Protein AF-A2Y2K5-F1 (afdb_monomer)

Mean predicted aligned error: 15.58 Å

Sequence (143 aa):
MPRRRGTPLPTILLLLAFVGGACGTEILSKSRLESCSHDSDAGGRLKCDRKLVVDLAVPSGASGGEASLVARVAGVEEENDTPSATKSIRDPPVITVSKSATYALYALTYLDRDVAYRPDEKYVKTHKCEPYAGAKVVGECER

Foldseek 3Di:
DDDDDDDDDDPPPPDPPPPDDPLDKDWPDKDWDWDWDFDPVPPGDIDIDIDIDTDIDDDAQFPQPRDKDWDADQFDDDPDDDDDDRDGDPGTDIDTDGHHHDDDDDDDDDDPDDDDPDDDDDDDDFPDDDPQDACVTRPPPHD

Structure (mmCIF, N/CA/C/O backbone):
data_AF-A2Y2K5-F1
#
_entry.id   AF-A2Y2K5-F1
#
loop_
_atom_site.group_PDB
_atom_site.id
_atom_site.type_symbol
_atom_site.label_atom_id
_atom_site.label_alt_id
_atom_site.label_comp_id
_atom_site.label_asym_id
_atom_site.label_entity_id
_atom_site.label_seq_id
_atom_site.pdbx_PDB_ins_code
_atom_site.Cartn_x
_atom_site.Cartn_y
_atom_site.Cartn_z
_atom_site.occupancy
_atom_site.B_iso_or_equiv
_atom_site.auth_seq_id
_atom_site.auth_comp_id
_atom_site.auth_asym_id
_atom_site.auth_atom_id
_atom_site.pdbx_PDB_model_num
ATOM 1 N N . MET A 1 1 ? 63.098 -15.155 31.704 1.00 40.84 1 MET A N 1
ATOM 2 C CA . MET A 1 1 ? 62.522 -14.660 30.434 1.00 40.84 1 MET A CA 1
ATOM 3 C C . MET A 1 1 ? 61.645 -15.739 29.805 1.00 40.84 1 MET A C 1
ATOM 5 O O . MET A 1 1 ? 62.196 -16.697 29.281 1.00 40.84 1 MET A O 1
ATOM 9 N N . PRO A 1 2 ? 60.309 -15.626 29.849 1.00 43.62 2 PRO A N 1
ATOM 10 C CA . PRO A 1 2 ? 59.422 -16.449 29.037 1.00 43.62 2 PRO A CA 1
ATOM 11 C C . PRO A 1 2 ? 58.743 -15.586 27.961 1.00 43.62 2 PRO A C 1
ATOM 13 O O . PRO A 1 2 ? 58.048 -14.625 28.275 1.00 43.62 2 PRO A O 1
ATOM 16 N N . ARG A 1 3 ? 58.905 -15.925 26.679 1.00 39.78 3 ARG A N 1
ATOM 17 C CA . ARG A 1 3 ? 58.026 -15.428 25.606 1.00 39.78 3 ARG A CA 1
ATOM 18 C C . ARG A 1 3 ? 57.103 -16.570 25.190 1.00 39.78 3 ARG A C 1
ATOM 20 O O . ARG A 1 3 ? 57.403 -17.313 24.262 1.00 39.78 3 ARG A O 1
ATOM 27 N N . ARG A 1 4 ? 55.986 -16.730 25.906 1.00 44.12 4 ARG A N 1
ATOM 28 C CA . ARG A 1 4 ? 54.855 -17.541 25.434 1.00 44.12 4 ARG A CA 1
ATOM 29 C C . ARG A 1 4 ? 54.142 -16.747 24.339 1.00 44.12 4 ARG A C 1
ATOM 31 O O . ARG A 1 4 ? 53.593 -15.685 24.608 1.00 44.12 4 ARG A O 1
ATOM 38 N N . ARG A 1 5 ? 54.195 -17.246 23.101 1.00 47.44 5 ARG A N 1
ATOM 39 C CA . ARG A 1 5 ? 53.356 -16.773 21.992 1.00 47.44 5 ARG A CA 1
ATOM 40 C C . ARG A 1 5 ? 51.904 -17.116 22.322 1.00 47.44 5 ARG A C 1
ATOM 42 O O . ARG A 1 5 ? 51.549 -18.290 22.349 1.00 47.44 5 ARG A O 1
ATOM 49 N N . GLY A 1 6 ? 51.098 -16.100 22.613 1.00 47.91 6 GLY A N 1
ATOM 50 C CA . GLY A 1 6 ? 49.648 -16.229 22.686 1.00 47.91 6 GLY A CA 1
ATOM 51 C C . GLY A 1 6 ? 49.082 -16.363 21.276 1.00 47.91 6 GLY A C 1
ATOM 52 O O . GLY A 1 6 ? 49.278 -15.489 20.437 1.00 47.91 6 GLY A O 1
ATOM 53 N N . THR A 1 7 ? 48.417 -17.478 21.010 1.00 52.81 7 THR A N 1
ATOM 54 C CA . THR A 1 7 ? 47.520 -17.658 19.867 1.00 52.81 7 THR A CA 1
ATOM 55 C C . THR A 1 7 ? 46.248 -16.833 20.103 1.00 52.81 7 THR A C 1
ATOM 57 O O . THR A 1 7 ? 45.650 -16.987 21.171 1.00 52.81 7 THR A O 1
ATOM 60 N N . PRO A 1 8 ? 45.798 -15.977 19.169 1.00 49.16 8 PRO A N 1
ATOM 61 C CA . PRO A 1 8 ? 44.510 -15.311 19.307 1.00 49.16 8 PRO A CA 1
ATOM 62 C C . PRO A 1 8 ? 43.387 -16.317 19.017 1.00 49.16 8 PRO A C 1
ATOM 64 O O . PRO A 1 8 ? 43.317 -16.884 17.927 1.00 49.16 8 PRO A O 1
ATOM 67 N N . LEU A 1 9 ? 42.529 -16.565 20.012 1.00 57.69 9 LEU A N 1
ATOM 68 C CA . LEU A 1 9 ? 41.258 -17.265 19.814 1.00 57.69 9 LEU A CA 1
ATOM 69 C C . LEU A 1 9 ? 40.357 -16.458 18.858 1.00 57.69 9 LEU A C 1
ATOM 71 O O . LEU A 1 9 ? 40.397 -15.226 18.877 1.00 57.69 9 LEU A O 1
ATOM 75 N N . PRO A 1 10 ? 39.538 -17.129 18.030 1.00 52.19 10 PRO A N 1
ATOM 76 C CA . PRO A 1 10 ? 38.811 -16.491 16.946 1.00 52.19 10 PRO A CA 1
ATOM 77 C C . PRO A 1 10 ? 37.615 -15.693 17.480 1.00 52.19 10 PRO A C 1
ATOM 79 O O . PRO A 1 10 ? 36.645 -16.244 17.995 1.00 52.19 10 PRO A O 1
ATOM 82 N N . THR A 1 11 ? 37.653 -14.382 17.275 1.00 57.09 11 THR A N 1
ATOM 83 C CA . THR A 1 11 ? 36.560 -13.405 17.412 1.00 57.09 11 THR A CA 1
ATOM 84 C C . THR A 1 11 ? 35.492 -13.559 16.312 1.00 57.09 11 THR A C 1
ATOM 86 O O . THR A 1 11 ? 35.033 -12.579 15.738 1.00 57.09 11 THR A O 1
ATOM 89 N N . ILE A 1 12 ? 35.096 -14.792 15.975 1.00 56.59 12 ILE A N 1
ATOM 90 C CA . ILE A 1 12 ? 34.144 -15.082 14.877 1.00 56.59 12 ILE A CA 1
ATOM 91 C C . ILE A 1 12 ? 32.769 -15.544 15.405 1.00 56.59 12 ILE A C 1
ATOM 93 O O . ILE A 1 12 ? 31.824 -15.714 14.643 1.00 56.59 12 ILE A O 1
ATOM 97 N N . LEU A 1 13 ? 32.587 -15.660 16.725 1.00 53.47 13 LEU A N 1
ATOM 98 C CA . LEU A 1 13 ? 31.337 -16.143 17.328 1.00 53.47 13 LEU A CA 1
ATOM 99 C C . LEU A 1 13 ? 30.455 -15.024 17.926 1.00 53.47 13 LEU A C 1
ATOM 101 O O . LEU A 1 13 ? 29.927 -15.179 19.022 1.00 53.47 13 LEU A O 1
ATOM 105 N N . LEU A 1 14 ? 30.305 -13.882 17.244 1.00 53.62 14 LEU A N 1
ATOM 106 C CA . LEU A 1 14 ? 29.439 -12.775 17.703 1.00 53.62 14 LEU A CA 1
ATOM 107 C C . LEU A 1 14 ? 28.486 -12.236 16.614 1.00 53.62 14 LEU A C 1
ATOM 109 O O . LEU A 1 14 ? 28.113 -11.068 16.639 1.00 53.62 14 LEU A O 1
ATOM 113 N N . LEU A 1 15 ? 28.100 -13.066 15.638 1.00 54.44 15 LEU A N 1
ATOM 114 C CA . LEU A 1 15 ? 27.242 -12.652 14.511 1.00 54.44 15 LEU A CA 1
ATOM 115 C C . LEU A 1 15 ? 25.929 -13.444 14.371 1.00 54.44 15 LEU A C 1
ATOM 117 O O . LEU A 1 15 ? 25.172 -13.207 13.438 1.00 54.44 15 LEU A O 1
ATOM 121 N N . LEU A 1 16 ? 25.607 -14.334 15.314 1.00 54.66 16 LEU A N 1
ATOM 122 C CA . LEU A 1 16 ? 24.392 -15.168 15.272 1.00 54.66 16 LEU A CA 1
ATOM 123 C C . LEU A 1 16 ? 23.239 -14.678 16.171 1.00 54.66 16 LEU A C 1
ATOM 125 O O . LEU A 1 16 ? 22.238 -15.371 16.306 1.00 54.66 16 LEU A O 1
ATOM 129 N N . ALA A 1 17 ? 23.333 -13.483 16.766 1.00 52.31 17 ALA A N 1
ATOM 130 C CA . ALA A 1 17 ? 22.343 -13.002 17.741 1.00 52.31 17 ALA A CA 1
ATOM 131 C C . ALA A 1 17 ? 21.166 -12.182 17.161 1.00 52.31 17 ALA A C 1
ATOM 133 O O . ALA A 1 17 ? 20.315 -11.742 17.926 1.00 52.31 17 ALA A O 1
ATOM 134 N N . PHE A 1 18 ? 21.072 -11.977 15.839 1.00 51.62 18 PHE A N 1
ATOM 135 C CA . PHE A 1 18 ? 20.018 -11.140 15.228 1.00 51.62 18 PHE A CA 1
ATOM 136 C C . PHE A 1 18 ? 18.921 -11.914 14.479 1.00 51.62 18 PHE A C 1
ATOM 138 O O . PHE A 1 18 ? 18.269 -11.364 13.596 1.00 51.62 18 PHE A O 1
ATOM 145 N N . VAL A 1 19 ? 18.659 -13.173 14.840 1.00 52.03 19 VAL A N 1
ATOM 146 C CA . VAL A 1 19 ? 17.476 -13.901 14.342 1.00 52.03 19 VAL A CA 1
ATOM 147 C C . VAL A 1 19 ? 16.449 -14.013 15.465 1.00 52.03 19 VAL A C 1
ATOM 149 O O . VAL A 1 19 ? 16.221 -15.069 16.040 1.00 52.03 19 VAL A O 1
ATOM 152 N N . GLY A 1 20 ? 15.871 -12.871 15.818 1.00 48.12 20 GLY A N 1
ATOM 153 C CA . GLY A 1 20 ? 14.820 -12.756 16.823 1.00 48.12 20 GLY A CA 1
ATOM 154 C C . GLY A 1 20 ? 13.824 -11.691 16.400 1.00 48.12 20 GLY A C 1
ATOM 155 O O . GLY A 1 20 ? 13.660 -10.690 17.089 1.00 48.12 20 GLY A O 1
ATOM 156 N N . GLY A 1 21 ? 13.214 -11.862 15.223 1.00 55.00 21 GLY A N 1
ATOM 157 C CA . GLY A 1 21 ? 12.034 -11.082 14.871 1.00 55.00 21 GLY A CA 1
ATOM 158 C C . GLY A 1 21 ? 10.951 -11.374 15.904 1.00 55.00 21 GLY A C 1
ATOM 159 O O . GLY A 1 21 ? 10.623 -12.537 16.133 1.00 55.00 21 GLY A O 1
ATOM 160 N N . ALA A 1 22 ? 10.433 -10.340 16.563 1.00 54.84 22 ALA A N 1
ATOM 161 C CA . ALA A 1 22 ? 9.257 -10.462 17.410 1.00 54.84 22 ALA A CA 1
ATOM 162 C C . ALA A 1 22 ? 8.076 -10.897 16.521 1.00 54.84 22 ALA A C 1
ATOM 164 O O . ALA A 1 22 ? 7.445 -10.081 15.854 1.00 54.84 22 ALA A O 1
ATOM 165 N N . CYS A 1 23 ? 7.835 -12.206 16.437 1.00 61.09 23 CYS A N 1
ATOM 166 C CA . CYS A 1 23 ? 6.842 -12.815 15.547 1.00 61.09 23 CYS A CA 1
ATOM 167 C C . CYS A 1 23 ? 5.426 -12.773 16.141 1.00 61.09 23 CYS A C 1
ATOM 169 O O . CYS A 1 23 ? 4.707 -13.767 16.104 1.00 61.09 23 CYS A O 1
ATOM 171 N N . GLY A 1 24 ? 5.021 -11.648 16.728 1.00 71.44 24 GLY A N 1
ATOM 172 C CA . GLY A 1 24 ? 3.705 -11.536 17.342 1.00 71.44 24 GLY A CA 1
ATOM 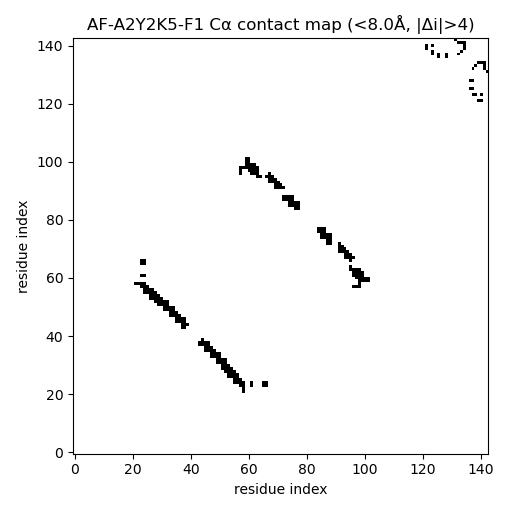173 C C . GLY A 1 24 ? 3.238 -10.098 17.469 1.00 71.44 24 GLY A C 1
ATOM 174 O O . GLY A 1 24 ? 4.039 -9.175 17.590 1.00 71.44 24 GLY A O 1
ATOM 175 N N . THR A 1 25 ? 1.924 -9.912 17.428 1.00 84.75 25 THR A N 1
ATOM 176 C CA . THR A 1 25 ? 1.300 -8.643 17.799 1.00 84.75 25 THR A CA 1
ATOM 177 C C . THR A 1 25 ? 1.403 -8.448 19.311 1.00 84.75 25 THR A C 1
ATOM 179 O O . THR A 1 25 ? 1.038 -9.354 20.062 1.00 84.75 25 THR A O 1
ATOM 182 N N . GLU A 1 26 ? 1.834 -7.275 19.765 1.00 90.38 26 GLU A N 1
ATOM 183 C CA . GLU A 1 26 ? 1.980 -6.958 21.192 1.00 90.38 26 GLU A CA 1
ATOM 184 C C . GLU A 1 26 ? 1.016 -5.841 21.613 1.00 90.38 26 GLU A C 1
ATOM 186 O O . GLU A 1 26 ? 0.789 -4.892 20.863 1.00 90.38 26 GLU A O 1
ATOM 191 N N . ILE A 1 27 ? 0.439 -5.947 22.815 1.00 92.25 27 ILE A N 1
ATOM 192 C CA . ILE A 1 27 ? -0.409 -4.895 23.392 1.00 92.25 27 ILE A CA 1
ATOM 193 C C . ILE A 1 27 ? 0.488 -3.907 24.133 1.00 92.25 27 ILE A C 1
ATOM 195 O O . ILE A 1 27 ? 1.039 -4.243 25.178 1.00 92.25 27 ILE A O 1
ATOM 199 N N . LEU A 1 28 ? 0.588 -2.681 23.622 1.00 93.69 28 LEU A N 1
ATOM 200 C CA . LEU A 1 28 ? 1.397 -1.618 24.222 1.00 93.69 28 LEU A CA 1
ATOM 201 C C . LEU A 1 28 ? 0.669 -0.950 25.386 1.00 93.69 28 LEU A C 1
ATOM 203 O O . LEU A 1 28 ? 1.256 -0.665 26.429 1.00 93.69 28 LEU A O 1
ATOM 207 N N . SER A 1 29 ? -0.629 -0.696 25.220 1.00 95.25 29 SER A N 1
ATOM 208 C CA . SER A 1 29 ? -1.441 -0.095 26.272 1.00 95.25 29 SER A CA 1
ATOM 209 C C . SER A 1 29 ? -2.915 -0.462 26.151 1.00 95.25 29 SER A C 1
ATOM 211 O O . SER A 1 29 ? -3.427 -0.800 25.083 1.00 95.25 29 SER A O 1
ATOM 213 N N . LYS A 1 30 ? -3.612 -0.398 27.287 1.00 95.12 30 LYS A N 1
ATOM 214 C CA . LYS A 1 30 ? -5.056 -0.596 27.384 1.00 95.12 30 LYS A CA 1
ATOM 215 C C . LYS A 1 30 ? -5.618 0.366 28.416 1.00 95.12 30 LYS A C 1
ATOM 217 O O . LYS A 1 30 ? -5.271 0.282 29.592 1.00 95.12 30 LYS A O 1
ATOM 222 N N . SER A 1 31 ? -6.511 1.248 27.987 1.00 95.62 31 SER A N 1
ATOM 223 C CA . SER A 1 31 ? -7.095 2.278 28.842 1.00 95.62 31 SER A CA 1
ATOM 224 C C . SER A 1 31 ? -8.586 2.455 28.582 1.00 95.62 31 SER A C 1
ATOM 226 O O . SER A 1 31 ? -9.090 2.167 27.497 1.00 95.62 31 SER A O 1
ATOM 228 N N . ARG A 1 32 ? -9.309 2.931 29.595 1.00 93.94 32 ARG A N 1
ATOM 22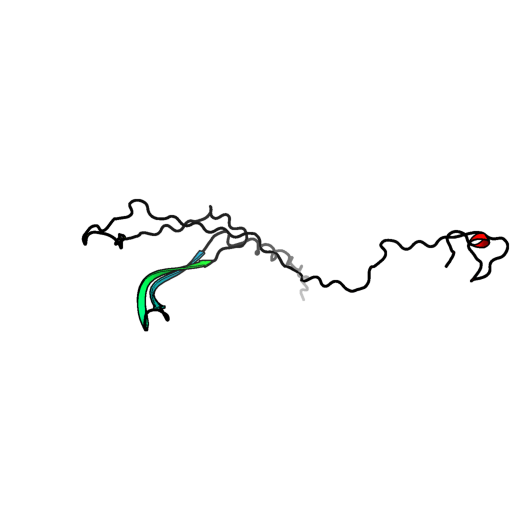9 C CA . ARG A 1 32 ? -10.692 3.393 29.461 1.00 93.94 32 ARG A CA 1
ATOM 230 C C . ARG A 1 32 ? -10.659 4.911 29.387 1.00 93.94 32 ARG A C 1
ATOM 232 O O . ARG A 1 32 ? -10.102 5.543 30.279 1.00 93.94 32 ARG A O 1
ATOM 239 N N . LEU A 1 33 ? -11.251 5.473 28.345 1.00 94.56 33 LEU A N 1
ATOM 240 C CA . LEU A 1 33 ? -11.240 6.906 28.092 1.00 94.56 33 LEU A CA 1
ATOM 241 C C . LEU A 1 33 ? -12.651 7.393 27.786 1.00 94.56 33 LEU A C 1
ATOM 243 O O . LEU A 1 33 ? -13.366 6.777 27.001 1.00 94.56 33 LEU A O 1
ATOM 247 N N . GLU A 1 34 ? -13.040 8.512 28.379 1.00 93.56 34 GLU A N 1
ATOM 248 C CA . GLU A 1 34 ? -14.241 9.237 27.979 1.00 93.56 34 GLU A CA 1
ATOM 249 C C . GLU A 1 34 ? -13.888 10.189 26.834 1.00 93.56 34 GLU A C 1
ATOM 251 O O . GLU A 1 34 ? -13.011 11.041 26.955 1.00 93.56 34 GLU A O 1
ATOM 256 N N . SER A 1 35 ? -14.521 9.980 25.685 1.00 91.69 35 SER A N 1
ATOM 257 C CA . SER A 1 35 ? -14.272 10.711 24.449 1.00 91.69 35 SER A CA 1
ATOM 258 C C . SER A 1 35 ? -15.483 11.582 24.155 1.00 91.69 35 SER A C 1
ATOM 260 O O . SER A 1 35 ? -16.547 11.067 23.817 1.00 91.69 35 SER A O 1
ATOM 262 N N . CYS A 1 36 ? -15.309 12.896 24.284 1.00 90.81 36 CYS A N 1
ATOM 263 C CA . CYS A 1 36 ? -16.320 13.887 23.941 1.00 90.81 36 CYS A CA 1
ATOM 264 C C . CYS A 1 36 ? -16.052 14.448 22.545 1.00 90.81 36 CYS A C 1
ATOM 266 O O . CYS A 1 36 ? -14.969 14.962 22.273 1.00 90.81 36 CYS A O 1
ATOM 268 N N . SER A 1 37 ? -17.041 14.346 21.665 1.00 90.31 37 SER A N 1
ATOM 269 C CA . SER A 1 37 ? -17.050 14.998 20.357 1.00 90.31 37 SER A CA 1
ATOM 270 C C . SER A 1 37 ? -17.926 16.245 20.417 1.00 90.31 37 SER A C 1
ATOM 272 O O . SER A 1 37 ? -19.015 16.224 20.995 1.00 90.31 37 SER A O 1
ATOM 274 N N . HIS A 1 38 ? -17.418 17.343 19.867 1.00 86.38 38 HIS A N 1
ATOM 275 C CA . HIS A 1 38 ? -18.176 18.574 19.706 1.00 86.38 38 HIS A CA 1
ATOM 276 C C . HIS A 1 38 ? -18.812 18.560 18.324 1.00 86.38 38 HIS A C 1
ATOM 278 O O . HIS A 1 38 ? -18.101 18.594 17.320 1.00 86.38 38 HIS A O 1
ATOM 284 N N . ASP A 1 39 ? -20.136 18.490 18.285 1.00 79.62 39 ASP A N 1
ATOM 285 C CA . ASP A 1 39 ? -20.877 18.627 17.042 1.00 79.62 39 ASP A CA 1
ATOM 286 C C . ASP A 1 39 ? -21.101 20.120 16.771 1.00 79.62 39 ASP A C 1
ATOM 288 O O . ASP A 1 39 ? -21.918 20.784 17.417 1.00 79.62 39 ASP A O 1
ATOM 292 N N . SER A 1 40 ? -20.289 20.664 15.865 1.00 71.31 40 SER A N 1
ATOM 293 C CA . SER A 1 40 ? -20.289 22.088 15.523 1.00 71.31 40 SER A CA 1
ATOM 294 C C . SER A 1 40 ? -21.586 22.538 14.843 1.00 71.31 40 SER A C 1
ATOM 296 O O . SER A 1 40 ? -21.899 23.726 14.897 1.00 71.31 40 SER A O 1
ATOM 298 N N . ASP A 1 41 ? -22.360 21.610 14.273 1.00 71.56 41 ASP A N 1
ATOM 299 C CA . ASP A 1 41 ? -23.598 21.907 13.547 1.00 71.56 41 ASP A CA 1
ATOM 300 C C . ASP A 1 41 ? -24.843 21.853 14.459 1.00 71.56 41 ASP A C 1
ATOM 302 O O . ASP A 1 41 ? -25.861 22.483 14.174 1.00 71.56 41 ASP A O 1
ATOM 306 N N . ALA A 1 42 ? -24.759 21.175 15.612 1.00 63.31 42 ALA A N 1
ATOM 307 C CA . ALA A 1 42 ? -25.867 20.968 16.553 1.00 63.31 42 ALA A CA 1
ATOM 308 C C . ALA A 1 42 ? -25.874 21.950 17.745 1.00 63.31 42 ALA A C 1
ATOM 310 O O . ALA A 1 42 ? -26.223 21.585 18.873 1.00 63.31 42 ALA A O 1
ATOM 311 N N . GLY A 1 43 ? -25.467 23.204 17.526 1.00 64.62 43 GLY A N 1
ATOM 312 C CA . GLY A 1 43 ? -25.580 24.262 18.538 1.00 64.62 43 GLY A CA 1
ATOM 313 C C . GLY A 1 43 ? -24.665 24.094 19.760 1.00 64.62 43 GLY A C 1
ATOM 314 O O . GLY A 1 43 ? -24.997 24.576 20.841 1.00 64.62 43 GLY A O 1
ATOM 315 N N . GLY A 1 44 ? -23.522 23.417 19.605 1.00 70.69 44 GLY A N 1
ATOM 316 C CA . GLY A 1 44 ? -22.465 23.354 20.622 1.00 70.69 44 GLY A CA 1
ATOM 317 C C . GLY A 1 44 ? -22.643 22.287 21.707 1.00 70.69 44 GLY A C 1
ATOM 318 O O . GLY A 1 44 ? -22.006 22.355 22.761 1.00 70.69 44 GLY A O 1
ATOM 319 N N . ARG A 1 45 ? -23.512 21.291 21.492 1.00 77.62 45 ARG A N 1
ATOM 320 C CA . ARG A 1 45 ? -23.709 20.198 22.454 1.00 77.62 45 ARG A CA 1
ATOM 321 C C . ARG A 1 45 ? -22.581 19.164 22.339 1.00 77.62 45 ARG A C 1
ATOM 323 O O . ARG A 1 45 ? -22.339 18.611 21.271 1.00 77.62 45 ARG A O 1
ATOM 330 N N . LEU A 1 46 ? -21.907 18.880 23.455 1.00 85.56 46 LEU A N 1
ATOM 331 C CA . LEU A 1 46 ? -20.871 17.845 23.536 1.00 85.56 46 LEU A CA 1
ATOM 332 C C . LEU A 1 46 ? -21.517 16.457 23.667 1.00 85.56 46 LEU A C 1
ATOM 334 O O . LEU A 1 46 ? -22.292 16.222 24.594 1.00 85.56 46 LEU A O 1
ATOM 338 N N . LYS A 1 47 ? -21.181 15.529 22.765 1.00 88.75 47 LYS A N 1
ATOM 339 C CA . LYS A 1 47 ? -21.558 14.110 22.856 1.00 88.75 47 LYS A CA 1
ATOM 340 C C . LYS A 1 47 ? -20.383 13.319 23.423 1.00 88.75 47 LYS A C 1
ATOM 342 O O . LYS A 1 47 ? -19.363 13.187 22.746 1.00 88.75 47 LYS A O 1
ATOM 347 N N . CYS A 1 48 ? -20.522 12.832 24.654 1.00 90.00 48 CYS A N 1
ATOM 348 C CA . CYS A 1 48 ? -19.481 12.102 25.379 1.00 90.00 48 CYS A CA 1
ATOM 349 C C . CYS A 1 48 ? -19.805 10.611 25.476 1.00 90.00 48 CYS A C 1
ATOM 351 O O . CYS A 1 48 ? -20.852 10.243 25.998 1.00 90.00 48 CYS A O 1
ATOM 353 N N . ASP A 1 49 ? -18.866 9.772 25.033 1.00 90.56 49 ASP A N 1
ATOM 354 C CA . ASP A 1 49 ? -18.973 8.314 25.081 1.00 90.56 49 ASP A CA 1
ATOM 355 C C . ASP A 1 49 ? -17.763 7.704 25.801 1.00 90.56 49 ASP A C 1
ATOM 357 O O . ASP A 1 49 ? -16.612 8.094 25.575 1.00 90.56 49 ASP A O 1
ATOM 361 N N . ARG A 1 50 ? -17.993 6.684 26.635 1.00 90.44 50 ARG A N 1
ATOM 362 C CA . ARG A 1 50 ? -16.914 5.911 27.271 1.00 90.44 50 ARG A CA 1
ATOM 363 C C . ARG A 1 50 ? -16.401 4.836 26.319 1.00 90.44 50 ARG A C 1
ATOM 365 O O . ARG A 1 50 ? -17.132 3.926 25.943 1.00 90.44 50 ARG A O 1
ATOM 372 N N . LYS A 1 51 ? -15.120 4.909 25.971 1.00 92.38 51 LYS A N 1
ATOM 373 C CA . LYS A 1 51 ? -14.444 4.017 25.026 1.00 92.38 51 LYS A CA 1
ATOM 374 C C . LYS A 1 51 ? -13.337 3.221 25.713 1.00 92.38 51 LYS A C 1
ATOM 376 O O . LYS A 1 51 ? -12.720 3.668 26.681 1.00 92.38 51 LYS A O 1
ATO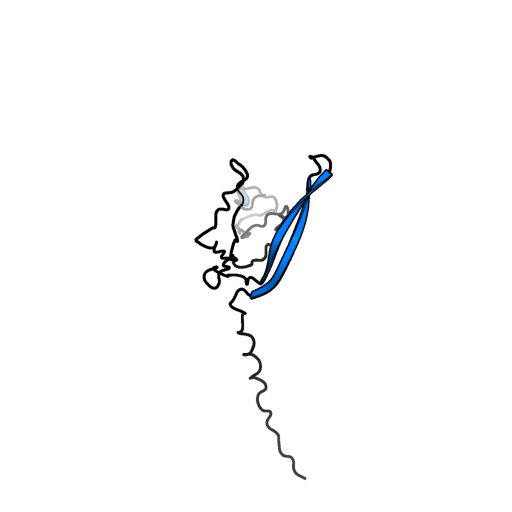M 381 N N . LEU A 1 52 ? -13.073 2.026 25.193 1.00 92.94 52 LEU A N 1
ATOM 382 C CA . LEU A 1 52 ? -11.878 1.253 25.517 1.00 92.94 52 LEU A CA 1
ATOM 383 C C . LEU A 1 52 ? -10.852 1.495 24.407 1.00 92.94 52 LEU A C 1
ATOM 385 O O . LEU A 1 52 ? -11.094 1.125 23.262 1.00 92.94 52 LEU A O 1
ATOM 389 N N . VAL A 1 53 ? -9.729 2.119 24.747 1.00 94.69 53 VAL A N 1
ATOM 390 C CA . VAL A 1 53 ? -8.630 2.401 23.820 1.00 94.69 53 VAL A CA 1
ATOM 391 C C . VAL A 1 53 ? -7.544 1.353 24.027 1.00 94.69 53 VAL A C 1
ATOM 393 O O . VAL A 1 53 ? -7.133 1.093 25.162 1.00 94.69 53 VAL A O 1
ATOM 396 N N . VAL A 1 54 ? -7.106 0.733 22.936 1.00 94.88 54 VAL A N 1
ATOM 397 C CA . VAL A 1 54 ? -6.068 -0.301 22.930 1.00 94.88 54 VAL A CA 1
ATOM 398 C C . VAL A 1 54 ? -5.024 0.089 21.897 1.00 94.88 54 VAL A C 1
ATOM 400 O O . VAL A 1 54 ? -5.376 0.352 20.749 1.00 94.88 54 VAL A O 1
ATOM 403 N N . ASP A 1 55 ? -3.766 0.128 22.317 1.00 95.25 55 ASP A N 1
ATOM 404 C CA . ASP A 1 55 ? -2.622 0.394 21.450 1.00 95.25 55 ASP A CA 1
ATOM 405 C C . ASP A 1 55 ? -1.848 -0.903 21.196 1.00 95.25 55 ASP A C 1
ATOM 407 O O . ASP A 1 55 ? -1.639 -1.698 22.120 1.00 95.25 55 ASP A O 1
ATOM 411 N N . LEU A 1 56 ? -1.464 -1.136 19.942 1.00 93.25 56 LEU A N 1
ATOM 412 C CA . LEU A 1 56 ? -0.976 -2.422 19.448 1.00 93.25 56 LEU A CA 1
ATOM 413 C C . LEU A 1 56 ? 0.248 -2.234 18.551 1.00 93.25 56 LEU A C 1
ATOM 415 O O . LEU A 1 56 ? 0.205 -1.490 17.570 1.00 93.25 56 LEU A O 1
ATOM 419 N N . ALA A 1 57 ? 1.306 -2.998 18.810 1.00 93.38 57 ALA A N 1
ATOM 420 C CA . ALA A 1 57 ? 2.420 -3.151 17.886 1.00 93.38 57 ALA A CA 1
ATOM 421 C C . ALA A 1 57 ? 2.139 -4.321 16.934 1.00 93.38 57 ALA A C 1
ATOM 423 O O . ALA A 1 57 ? 2.105 -5.478 17.353 1.00 93.38 57 ALA A O 1
ATOM 424 N N . VAL A 1 58 ? 1.939 -4.022 15.645 1.00 92.75 58 VAL A N 1
ATOM 425 C CA . VAL A 1 58 ? 1.693 -5.032 14.601 1.00 92.75 58 VAL A CA 1
ATOM 426 C C . VAL A 1 58 ? 2.912 -5.137 13.672 1.00 92.75 58 VAL A C 1
ATOM 428 O O . VAL A 1 58 ? 3.220 -4.167 12.956 1.00 92.75 58 VAL A O 1
ATOM 431 N N . PRO A 1 59 ? 3.617 -6.286 13.657 1.00 91.19 59 PRO A N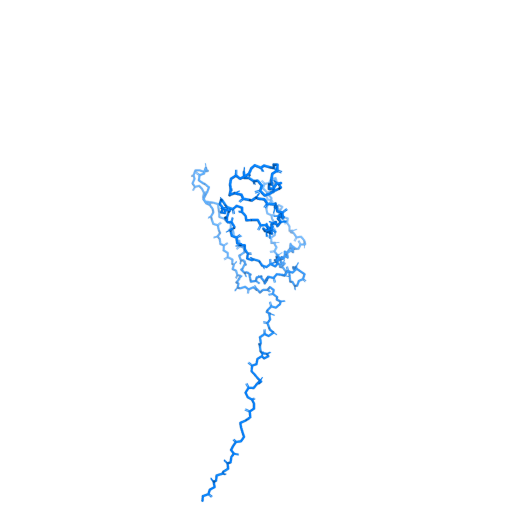 1
ATOM 432 C CA . PRO A 1 59 ? 4.787 -6.479 12.807 1.00 91.19 59 PRO A CA 1
ATOM 433 C C . PRO A 1 59 ? 4.398 -6.573 11.325 1.00 91.19 59 PRO A C 1
ATOM 435 O O . PRO A 1 59 ? 3.283 -6.957 10.972 1.00 91.19 59 PRO A O 1
ATOM 438 N N . SER A 1 60 ? 5.318 -6.189 10.437 1.00 91.44 60 SER A N 1
ATOM 439 C CA . SER A 1 60 ? 5.118 -6.311 8.987 1.00 91.44 60 SER A CA 1
ATOM 440 C C . SER A 1 60 ? 4.985 -7.780 8.585 1.00 91.44 60 SER A C 1
ATOM 442 O O . SER A 1 60 ? 5.804 -8.600 8.990 1.00 91.44 60 SER A O 1
ATOM 444 N N . GLY A 1 61 ? 3.989 -8.104 7.763 1.00 88.50 61 GLY A N 1
ATOM 445 C CA . GLY A 1 61 ? 3.710 -9.480 7.341 1.00 88.50 61 GLY A CA 1
ATOM 446 C C . GLY A 1 61 ? 2.820 -10.288 8.296 1.00 88.50 61 GLY A C 1
ATOM 447 O O . GLY A 1 61 ? 2.665 -11.484 8.072 1.00 88.50 61 GLY A O 1
ATOM 448 N N . ALA A 1 62 ? 2.236 -9.675 9.333 1.00 91.25 62 ALA A N 1
ATOM 449 C CA . ALA A 1 62 ? 1.288 -10.350 10.222 1.00 91.25 62 ALA A CA 1
ATOM 450 C C . ALA A 1 62 ? 0.033 -10.815 9.461 1.00 91.25 62 ALA A C 1
ATOM 452 O O . ALA A 1 62 ? -0.598 -10.016 8.759 1.00 91.25 62 ALA A O 1
ATOM 453 N N . SER A 1 63 ? -0.356 -12.083 9.628 1.00 89.50 63 SER A N 1
ATOM 454 C CA . SER A 1 63 ? -1.520 -12.668 8.947 1.00 89.50 63 SER A CA 1
ATOM 455 C C . SER A 1 63 ? -2.841 -12.422 9.681 1.00 89.50 63 SER A C 1
ATOM 457 O O . SER A 1 63 ? -3.903 -12.502 9.069 1.00 89.50 63 SER A O 1
ATOM 459 N N . GLY A 1 64 ? -2.789 -12.101 10.976 1.00 87.62 64 GLY A N 1
ATOM 460 C CA . GLY A 1 64 ? -3.956 -11.949 11.846 1.00 87.62 64 GLY A CA 1
ATOM 461 C C . GLY A 1 64 ? -4.437 -13.268 12.458 1.00 87.62 64 GLY A C 1
ATOM 462 O O . GLY A 1 64 ? -5.309 -13.245 13.322 1.00 87.62 64 GLY A O 1
ATOM 463 N N . GLY A 1 65 ? -3.869 -14.410 12.053 1.00 87.00 65 GLY A N 1
ATOM 464 C CA . GLY A 1 65 ? -4.127 -15.713 12.673 1.00 87.00 65 GLY A CA 1
ATOM 465 C C . GLY A 1 65 ? -3.326 -15.951 13.956 1.00 87.00 65 GLY A C 1
ATOM 466 O O . GLY A 1 65 ? -3.609 -16.894 14.689 1.00 87.00 65 GLY A O 1
ATOM 467 N N . GLU A 1 66 ? -2.327 -15.113 14.238 1.00 85.69 66 GLU A N 1
ATOM 468 C CA . GLU A 1 66 ? -1.418 -15.294 15.371 1.00 85.69 66 GLU A CA 1
ATOM 469 C C . GLU A 1 66 ? -2.042 -14.853 16.703 1.00 85.69 66 GLU A C 1
ATOM 471 O O . GLU A 1 66 ? -1.737 -15.424 17.749 1.00 85.69 66 GLU A O 1
ATOM 476 N N . ALA A 1 67 ? -2.917 -13.844 16.682 1.00 87.38 67 ALA A N 1
ATOM 477 C CA . ALA A 1 67 ? -3.587 -13.324 17.868 1.00 87.38 67 ALA A CA 1
ATOM 478 C C . ALA A 1 67 ? -4.909 -12.630 17.518 1.00 87.38 67 ALA A C 1
ATOM 480 O O . ALA A 1 67 ? -5.074 -12.065 16.438 1.00 87.38 67 ALA A O 1
ATOM 481 N N . SER A 1 68 ? -5.836 -12.621 18.478 1.00 90.31 68 SER A N 1
ATOM 482 C CA . SER A 1 68 ? -7.137 -11.976 18.327 1.00 90.31 68 SER A CA 1
ATOM 483 C C . SER A 1 68 ? -7.558 -11.236 19.591 1.00 90.31 68 SER A C 1
ATOM 485 O O . SER A 1 68 ? -7.353 -11.703 20.711 1.00 90.31 68 SER A O 1
ATOM 487 N N . LEU A 1 69 ? -8.213 -10.093 19.411 1.00 91.12 69 LEU A N 1
ATOM 488 C CA . LEU A 1 69 ? -8.805 -9.293 20.478 1.00 91.12 69 LEU A CA 1
ATOM 489 C C . LEU A 1 69 ? -10.262 -9.704 20.652 1.00 91.12 69 LEU A C 1
ATOM 491 O O . LEU A 1 69 ? -11.027 -9.699 19.693 1.00 91.12 69 LEU A O 1
ATOM 495 N N . VAL A 1 70 ? -10.659 -10.035 21.876 1.00 92.12 70 VAL A N 1
ATOM 496 C CA . VAL A 1 70 ? -12.046 -10.394 22.197 1.00 92.12 70 VAL A CA 1
ATOM 497 C C . VAL A 1 70 ? -12.607 -9.328 23.126 1.00 92.12 70 VAL A C 1
ATOM 499 O O . VAL A 1 70 ? -12.155 -9.197 24.269 1.00 92.12 70 VAL A O 1
ATOM 502 N N . ALA A 1 71 ? -13.570 -8.537 22.650 1.00 89.69 71 ALA A N 1
ATOM 503 C CA . ALA A 1 71 ? -14.155 -7.467 23.452 1.00 89.69 71 ALA A CA 1
ATOM 504 C C . ALA A 1 71 ? -15.430 -7.944 24.153 1.00 89.69 71 ALA A C 1
ATOM 506 O O . ALA A 1 71 ? -16.298 -8.573 23.558 1.00 89.69 71 ALA A O 1
ATOM 507 N N . ARG A 1 72 ? -15.558 -7.631 25.444 1.00 85.94 72 ARG A N 1
ATOM 508 C CA . ARG A 1 72 ? -16.788 -7.880 26.205 1.00 85.94 72 ARG A CA 1
ATOM 509 C C . ARG A 1 72 ? -17.626 -6.610 26.209 1.00 85.94 72 ARG A C 1
ATOM 511 O O . ARG A 1 72 ? -17.178 -5.598 26.745 1.00 85.94 72 ARG A O 1
ATOM 518 N N . VAL A 1 73 ? -18.825 -6.681 25.639 1.00 82.56 73 VAL A N 1
ATOM 519 C CA . VAL A 1 73 ? -19.772 -5.562 25.584 1.00 82.56 73 VAL A CA 1
ATOM 520 C C . VAL A 1 73 ? -20.883 -5.810 26.600 1.00 82.56 73 VAL A C 1
ATOM 522 O O . VAL A 1 73 ? -21.595 -6.810 26.523 1.00 82.56 73 VAL A O 1
ATOM 525 N N . ALA A 1 74 ? -21.004 -4.922 27.585 1.00 75.31 74 ALA A N 1
ATOM 526 C CA . ALA A 1 74 ? -22.016 -5.014 28.631 1.00 75.31 74 ALA A CA 1
ATOM 527 C C . ALA A 1 74 ? -23.300 -4.298 28.185 1.00 75.31 74 ALA A C 1
ATOM 529 O O . ALA A 1 74 ? -23.558 -3.182 28.613 1.00 75.31 74 ALA A O 1
ATOM 530 N N . GLY A 1 75 ? -24.077 -4.951 27.316 1.00 65.25 75 GLY A N 1
ATOM 531 C CA . GLY A 1 75 ? -25.378 -4.459 26.847 1.00 65.25 75 GLY A CA 1
ATOM 532 C C . GLY A 1 75 ? -25.299 -3.287 25.862 1.00 65.25 75 GLY A C 1
ATOM 533 O O . GLY A 1 75 ? -24.370 -2.485 25.897 1.00 65.25 75 GLY A O 1
ATOM 534 N N . VAL A 1 76 ? -26.273 -3.211 24.958 1.00 66.31 76 VAL A N 1
ATOM 535 C CA . VAL A 1 76 ? -26.490 -2.068 24.061 1.00 66.31 76 VAL A CA 1
ATOM 536 C C . VAL A 1 76 ? -27.870 -1.497 24.381 1.00 66.31 76 VAL A C 1
ATOM 538 O O . VAL A 1 76 ? -28.830 -2.260 24.511 1.00 66.31 76 VAL A O 1
ATOM 541 N N . GLU A 1 77 ? -27.958 -0.180 24.551 1.00 60.41 77 GLU A N 1
ATOM 542 C CA . GLU A 1 77 ? -29.234 0.540 24.582 1.00 60.41 77 GLU A CA 1
ATOM 543 C C . GLU A 1 77 ? -29.603 0.865 23.127 1.00 60.41 77 GLU A C 1
ATOM 545 O O . GLU A 1 77 ? -28.816 1.499 22.424 1.00 60.41 77 GLU A O 1
ATOM 550 N N . GLU A 1 78 ? -30.739 0.359 22.635 1.00 56.53 78 GLU A N 1
ATOM 551 C CA . GLU A 1 78 ? -31.219 0.702 21.290 1.00 56.53 78 GLU A CA 1
ATOM 552 C C . GLU A 1 78 ? -31.916 2.071 21.295 1.00 56.53 78 GLU A C 1
ATOM 554 O O . GLU A 1 78 ? -32.636 2.413 22.230 1.00 56.53 78 GLU A O 1
ATOM 559 N N . GLU A 1 79 ? -31.689 2.858 20.240 1.00 56.34 79 GLU A N 1
ATOM 560 C CA . GLU A 1 79 ? -32.162 4.247 20.116 1.00 56.34 79 GLU A CA 1
ATOM 561 C C . GLU A 1 79 ? -33.642 4.351 19.689 1.00 56.34 79 GLU A C 1
ATOM 563 O O . GLU A 1 79 ? -34.203 5.441 19.720 1.00 56.34 79 GLU A O 1
ATOM 568 N N . ASN A 1 80 ? -34.311 3.241 19.344 1.00 52.72 80 ASN A N 1
ATOM 569 C CA . ASN A 1 80 ? -35.724 3.247 18.951 1.00 52.72 80 ASN A CA 1
ATOM 570 C C . ASN A 1 80 ? -36.552 2.172 19.680 1.00 52.72 80 ASN A C 1
ATOM 572 O O . ASN A 1 80 ? -36.341 0.975 19.514 1.00 52.72 80 ASN A O 1
ATOM 576 N N . ASP A 1 81 ? -37.540 2.670 20.429 1.00 47.53 81 ASP A N 1
ATOM 577 C CA . ASP A 1 81 ? -38.711 2.008 21.011 1.00 47.53 81 ASP A CA 1
ATOM 578 C C . ASP A 1 81 ? -38.535 1.110 22.259 1.00 47.53 81 ASP A C 1
ATOM 580 O O . ASP A 1 81 ? -38.263 -0.087 22.210 1.00 47.53 81 ASP A O 1
ATOM 584 N N . THR A 1 82 ? -38.909 1.722 23.394 1.00 50.66 82 THR A N 1
ATOM 585 C CA . THR A 1 82 ? -39.162 1.232 24.771 1.00 50.66 82 THR A CA 1
ATOM 586 C C . THR A 1 82 ? -37.999 1.237 25.784 1.00 50.66 82 THR A C 1
ATOM 588 O O . THR A 1 82 ? -36.902 0.758 25.509 1.00 50.66 82 THR A O 1
ATOM 591 N N . PRO A 1 83 ? -38.218 1.745 27.020 1.00 47.16 83 PRO A N 1
ATOM 592 C CA . PRO A 1 83 ? -37.155 2.235 27.904 1.00 47.16 83 PRO A CA 1
ATOM 593 C C . PRO A 1 83 ? -36.521 1.149 28.795 1.00 47.16 83 PRO A C 1
ATOM 595 O O . PRO A 1 83 ? -36.100 1.431 29.916 1.00 47.16 83 PRO A O 1
ATOM 598 N N . SER A 1 84 ? -36.511 -0.126 28.391 1.00 46.59 84 SER A N 1
ATOM 599 C CA . SER A 1 84 ? -36.101 -1.211 29.311 1.00 46.59 84 SER A CA 1
ATOM 600 C C . SER A 1 84 ? -35.515 -2.470 28.668 1.00 46.59 84 SER A C 1
ATOM 602 O O . SER A 1 84 ? -35.306 -3.458 29.372 1.00 46.59 84 SER A O 1
ATOM 604 N N . ALA A 1 85 ? -35.224 -2.479 27.367 1.00 52.53 85 ALA A N 1
ATOM 605 C CA . ALA A 1 85 ? -34.640 -3.649 26.712 1.00 52.53 85 ALA A CA 1
ATOM 606 C C . ALA A 1 85 ? -33.121 -3.486 26.545 1.00 52.53 85 ALA A C 1
ATOM 608 O O . ALA A 1 85 ? -32.626 -3.229 25.453 1.00 52.53 85 ALA A O 1
ATOM 609 N N . THR A 1 86 ? -32.353 -3.652 27.627 1.00 58.94 86 THR A N 1
ATOM 610 C CA . THR A 1 86 ? -30.894 -3.797 27.508 1.00 58.94 86 THR A CA 1
ATOM 611 C C . THR A 1 86 ? -30.588 -5.138 26.842 1.00 58.94 86 THR A C 1
ATOM 613 O O . THR A 1 86 ? -30.692 -6.211 27.444 1.00 58.94 86 THR A O 1
ATOM 616 N N . LYS A 1 87 ? -30.235 -5.110 25.555 1.00 66.06 87 LYS A N 1
ATOM 617 C CA . LYS A 1 87 ? -29.916 -6.333 24.817 1.00 66.06 87 LYS A CA 1
ATOM 618 C C . LYS A 1 87 ? -28.466 -6.704 25.091 1.00 66.06 87 LYS A C 1
ATOM 620 O O . LYS A 1 87 ? -27.538 -6.003 24.692 1.00 66.06 87 LYS A O 1
ATOM 625 N N . SER A 1 88 ? -28.262 -7.803 25.815 1.00 67.75 88 SER A N 1
ATOM 626 C CA . SER A 1 88 ? -26.919 -8.343 26.034 1.00 67.75 88 SER A CA 1
ATOM 627 C C . SER A 1 88 ? -26.440 -9.077 24.784 1.00 67.75 88 SER A C 1
ATOM 629 O O . SER A 1 88 ? -27.130 -9.939 24.237 1.00 67.75 88 SER A O 1
ATOM 631 N N . ILE A 1 89 ? -25.242 -8.724 24.326 1.00 72.19 89 ILE A N 1
ATOM 632 C CA . ILE A 1 89 ? -24.556 -9.455 23.265 1.00 72.19 89 ILE A CA 1
ATOM 633 C C . ILE A 1 89 ? -24.074 -10.781 23.864 1.00 72.19 89 ILE A C 1
ATOM 635 O O . ILE A 1 89 ? -23.314 -10.789 24.833 1.00 72.19 89 ILE A O 1
ATOM 639 N N . ARG A 1 90 ? -24.562 -11.900 23.313 1.00 76.62 90 ARG A N 1
ATOM 640 C CA . ARG A 1 90 ? -24.194 -13.253 23.759 1.00 76.62 90 ARG A CA 1
ATOM 641 C C . ARG A 1 90 ? -22.779 -13.626 23.324 1.00 76.62 90 ARG A C 1
ATOM 643 O 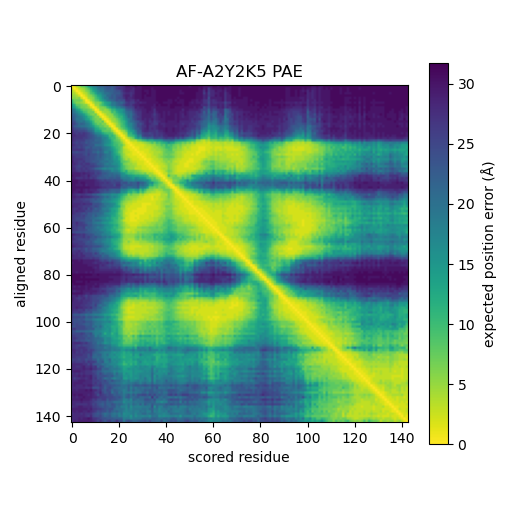O . ARG A 1 90 ? -22.016 -14.118 24.151 1.00 76.62 90 ARG A O 1
ATOM 650 N N . ASP A 1 91 ? -22.435 -13.319 22.077 1.00 84.50 91 ASP A N 1
ATOM 651 C CA . ASP A 1 91 ? -21.145 -13.669 21.487 1.00 84.50 91 ASP A CA 1
ATOM 652 C C . ASP A 1 91 ? -20.243 -12.434 21.396 1.00 84.50 91 ASP A C 1
ATOM 654 O O . ASP A 1 91 ? -20.606 -11.454 20.740 1.00 84.50 91 ASP A O 1
ATOM 658 N N . PRO A 1 92 ? -19.081 -12.427 22.070 1.00 87.88 92 PRO A N 1
ATOM 659 C CA . PRO A 1 92 ? -18.215 -11.261 22.082 1.00 87.88 92 PRO A CA 1
ATOM 660 C C . PRO A 1 92 ? -17.629 -11.014 20.685 1.00 87.88 92 PRO A C 1
ATOM 662 O O . PRO A 1 92 ? -17.187 -11.964 20.037 1.00 87.88 92 PRO A O 1
ATOM 665 N N . PRO A 1 93 ? -17.557 -9.757 20.218 1.00 90.19 93 PRO A N 1
ATOM 666 C CA . PRO A 1 93 ? -16.877 -9.446 18.970 1.00 90.19 93 PRO A CA 1
ATOM 667 C C . PRO A 1 93 ? -15.389 -9.805 19.051 1.00 90.19 93 PRO A C 1
ATOM 669 O O . PRO A 1 93 ? -14.699 -9.515 20.037 1.00 90.19 93 PRO A O 1
ATOM 672 N N . VAL A 1 94 ? -14.915 -10.428 17.976 1.00 92.88 94 VAL A N 1
ATOM 673 C CA . VAL A 1 94 ? -13.550 -10.920 17.793 1.00 92.88 94 VAL A CA 1
ATOM 674 C C . VAL A 1 94 ? -12.897 -10.085 16.691 1.00 92.88 94 VAL A C 1
ATOM 676 O O . VAL A 1 94 ? -13.422 -10.008 15.584 1.00 92.88 94 VAL A O 1
ATOM 679 N N . ILE A 1 95 ? -11.783 -9.421 17.003 1.00 92.31 95 ILE A N 1
ATOM 680 C CA . ILE A 1 95 ? -11.067 -8.517 16.095 1.00 92.31 95 ILE A CA 1
ATOM 681 C C . ILE A 1 95 ? -9.655 -9.060 15.864 1.00 92.31 95 ILE A C 1
ATOM 683 O O . ILE A 1 95 ? -8.871 -9.187 16.806 1.00 92.31 95 ILE A O 1
ATOM 687 N N . THR A 1 96 ? -9.322 -9.318 14.603 1.00 93.19 96 THR A N 1
ATOM 688 C CA . THR A 1 96 ? -7.992 -9.738 14.137 1.00 93.19 96 THR A CA 1
ATOM 689 C C . THR A 1 96 ? -7.387 -8.655 13.254 1.00 93.19 96 THR A C 1
ATOM 691 O O . THR A 1 96 ? -8.093 -8.057 12.441 1.00 93.19 96 THR A O 1
ATOM 694 N N . VAL A 1 97 ? -6.082 -8.410 13.380 1.00 93.00 97 VAL A N 1
ATOM 695 C CA . VAL A 1 97 ? -5.381 -7.369 12.612 1.00 93.00 97 VAL A CA 1
ATOM 696 C C . VAL A 1 97 ? -4.258 -8.000 11.799 1.00 93.00 97 VAL A C 1
ATOM 698 O O . VAL A 1 97 ? -3.356 -8.615 12.358 1.00 93.00 97 VAL A O 1
ATOM 701 N N . SER A 1 98 ? -4.300 -7.811 10.481 1.00 93.06 98 SER A N 1
ATOM 702 C CA . SER A 1 98 ? -3.264 -8.248 9.541 1.00 93.06 98 SER A CA 1
ATOM 703 C C . SER A 1 98 ? -2.511 -7.049 8.964 1.00 93.06 98 SER A C 1
ATOM 705 O O . SER A 1 98 ? -3.118 -6.006 8.707 1.00 93.06 98 SER A O 1
ATOM 707 N N . LYS A 1 99 ? -1.213 -7.199 8.688 1.00 94.38 99 LYS A N 1
ATOM 708 C CA . LYS A 1 99 ? -0.373 -6.150 8.094 1.00 94.38 99 LYS A CA 1
ATOM 709 C C . LYS A 1 99 ? 0.448 -6.715 6.944 1.00 94.38 99 LYS A C 1
ATOM 711 O O . LYS A 1 99 ? 1.215 -7.654 7.129 1.00 94.38 99 LYS A O 1
ATOM 716 N N . SER A 1 100 ? 0.328 -6.112 5.764 1.00 93.44 100 SER A N 1
ATOM 717 C CA . SER A 1 100 ? 1.112 -6.508 4.593 1.00 93.44 100 SER A CA 1
ATOM 718 C C . SER A 1 100 ? 2.613 -6.284 4.801 1.00 93.44 100 SER A C 1
ATOM 720 O O . SER A 1 100 ? 3.047 -5.560 5.704 1.00 93.44 100 SER A O 1
ATOM 722 N N . ALA A 1 101 ? 3.425 -6.884 3.931 1.00 92.56 101 ALA A N 1
ATOM 723 C CA . ALA A 1 101 ? 4.846 -6.572 3.873 1.00 92.56 101 ALA A CA 1
ATOM 724 C C . ALA A 1 101 ? 5.064 -5.080 3.563 1.00 92.56 101 ALA A C 1
ATOM 726 O O . ALA A 1 101 ? 4.312 -4.461 2.804 1.00 92.56 101 ALA A O 1
ATOM 727 N N . THR A 1 102 ? 6.097 -4.501 4.168 1.00 92.12 102 THR A N 1
ATOM 728 C CA . THR A 1 102 ? 6.514 -3.117 3.925 1.00 92.12 102 THR A CA 1
ATOM 729 C C . THR A 1 102 ? 7.398 -3.030 2.692 1.00 92.12 102 THR A C 1
ATOM 731 O O . THR A 1 102 ? 8.243 -3.897 2.475 1.00 92.12 102 THR A O 1
ATOM 734 N N . TYR A 1 103 ? 7.245 -1.957 1.922 1.00 93.06 103 TYR A N 1
ATOM 735 C CA . TYR A 1 103 ? 8.050 -1.671 0.739 1.00 93.06 103 TYR A CA 1
ATOM 736 C C . TYR A 1 103 ? 8.420 -0.185 0.694 1.00 93.06 103 TYR A C 1
ATOM 738 O O . TYR A 1 103 ? 7.761 0.645 1.322 1.00 93.06 103 TYR A O 1
ATOM 746 N N . ALA A 1 104 ? 9.486 0.140 -0.035 1.00 95.62 104 ALA A N 1
ATOM 747 C CA . ALA A 1 104 ? 9.888 1.515 -0.302 1.00 95.62 104 ALA A CA 1
ATOM 748 C C . ALA A 1 104 ? 9.412 1.923 -1.700 1.00 95.62 104 ALA A C 1
ATOM 750 O O . ALA A 1 104 ? 9.664 1.211 -2.673 1.00 95.62 104 ALA A O 1
ATOM 751 N N . LEU A 1 105 ? 8.729 3.064 -1.795 1.00 95.81 105 LEU A N 1
ATOM 752 C CA . LEU A 1 105 ? 8.358 3.675 -3.068 1.00 95.81 105 LEU A CA 1
ATOM 753 C C . LEU A 1 105 ? 9.340 4.782 -3.417 1.00 95.81 105 LEU A C 1
ATOM 755 O O . LEU A 1 105 ? 9.587 5.678 -2.612 1.00 95.81 105 LEU A O 1
ATOM 759 N N . TYR A 1 106 ? 9.851 4.733 -4.643 1.00 96.50 106 TYR A N 1
ATOM 760 C CA . TYR A 1 106 ? 10.673 5.791 -5.210 1.00 96.50 106 TYR A CA 1
ATOM 761 C C . TYR A 1 106 ? 9.827 6.609 -6.180 1.00 96.50 106 TYR A C 1
ATOM 763 O O . TYR A 1 106 ? 9.206 6.058 -7.090 1.00 96.50 106 TYR A O 1
ATOM 771 N N . ALA A 1 107 ? 9.800 7.926 -5.981 1.00 95.88 107 ALA A N 1
ATOM 772 C CA . ALA A 1 107 ? 9.146 8.843 -6.901 1.00 95.88 107 ALA A CA 1
ATOM 773 C C . ALA A 1 107 ? 10.027 9.006 -8.145 1.00 95.88 107 ALA A C 1
ATOM 775 O O . ALA A 1 107 ? 11.055 9.681 -8.102 1.00 95.88 107 ALA A O 1
ATOM 776 N N . LEU A 1 108 ? 9.645 8.344 -9.235 1.00 94.50 108 LEU A N 1
ATOM 777 C CA . LEU A 1 108 ? 10.349 8.444 -10.508 1.00 94.50 108 LEU A CA 1
ATOM 778 C C . LEU A 1 108 ? 9.892 9.704 -11.243 1.00 94.50 108 LEU A C 1
ATOM 780 O O . LEU A 1 108 ? 8.699 9.892 -11.479 1.00 94.50 108 LEU A O 1
ATOM 784 N N . THR A 1 109 ? 10.844 10.551 -11.622 1.00 95.00 109 THR A N 1
ATOM 785 C CA . THR A 1 109 ? 10.619 11.686 -12.518 1.00 95.00 109 THR A CA 1
ATOM 786 C C . THR A 1 109 ? 11.162 11.353 -13.897 1.00 95.00 109 THR A C 1
ATOM 788 O O . THR A 1 109 ? 12.301 10.907 -14.043 1.00 95.00 109 THR A O 1
ATOM 791 N N . TYR A 1 110 ? 10.337 11.562 -14.921 1.00 91.56 110 TYR A N 1
ATOM 792 C CA . TYR A 1 110 ? 10.801 11.467 -16.29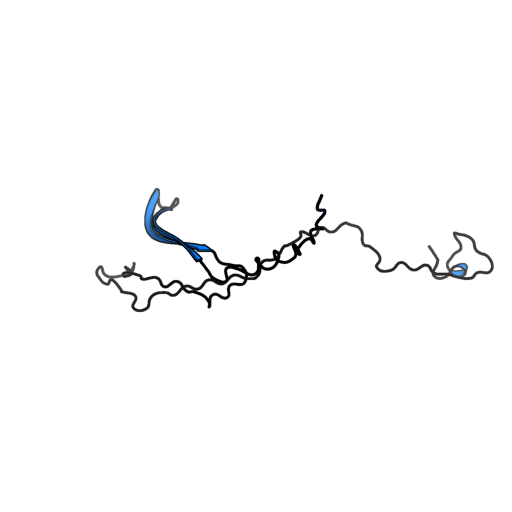5 1.00 91.56 110 TYR A CA 1
ATOM 793 C C . TYR A 1 110 ? 11.736 12.644 -16.581 1.00 91.56 110 TYR A C 1
ATOM 795 O O . TYR A 1 110 ? 11.398 13.797 -16.315 1.00 91.56 110 TYR A O 1
ATOM 803 N N . LEU A 1 111 ? 12.928 12.342 -17.081 1.00 93.75 111 LEU A N 1
ATOM 804 C CA . LEU A 1 111 ? 13.807 13.341 -17.671 1.00 93.75 111 LEU A CA 1
ATOM 805 C C . LEU A 1 111 ? 13.435 13.391 -19.152 1.00 93.75 111 LEU A C 1
ATOM 807 O O . LEU A 1 111 ? 13.361 12.325 -19.754 1.00 93.75 111 LEU A O 1
ATOM 811 N N . ASP A 1 112 ? 13.225 14.579 -19.732 1.00 85.62 112 ASP A N 1
ATOM 812 C CA . ASP A 1 112 ? 12.803 14.785 -21.138 1.00 85.62 112 ASP A CA 1
ATOM 813 C C . ASP A 1 112 ? 13.868 14.368 -22.185 1.00 85.62 112 ASP A C 1
ATOM 815 O O . ASP A 1 112 ? 14.129 15.062 -23.169 1.00 85.62 112 ASP A O 1
ATOM 819 N N . ARG A 1 113 ? 14.560 13.252 -21.953 1.00 89.88 113 ARG A N 1
ATOM 820 C CA . ARG A 1 113 ? 15.588 12.663 -22.800 1.00 89.88 113 ARG A CA 1
ATOM 821 C C . ARG A 1 113 ? 15.402 11.155 -22.835 1.00 89.88 113 ARG A C 1
ATOM 823 O O . ARG A 1 113 ? 15.825 10.447 -21.922 1.00 89.88 113 ARG A O 1
ATOM 830 N N . ASP A 1 114 ? 14.842 10.683 -23.939 1.00 91.06 114 ASP A N 1
ATOM 831 C CA . ASP A 1 114 ? 14.903 9.274 -24.300 1.00 91.06 114 ASP A CA 1
ATOM 832 C C . ASP A 1 114 ? 16.355 8.851 -24.557 1.00 91.06 114 ASP A C 1
ATOM 834 O O . ASP A 1 114 ? 17.169 9.611 -25.094 1.00 91.06 114 ASP A O 1
ATOM 838 N N . VAL A 1 115 ? 16.685 7.617 -24.180 1.00 93.25 115 VAL A N 1
ATOM 839 C CA . VAL A 1 115 ? 18.015 7.032 -24.375 1.00 93.25 115 VAL A CA 1
ATOM 840 C C . VAL A 1 115 ? 17.884 5.815 -25.281 1.00 93.25 115 VAL A C 1
ATOM 842 O O . VAL A 1 115 ? 17.099 4.908 -25.013 1.00 93.25 115 VAL A O 1
ATOM 845 N N . ALA A 1 116 ? 18.661 5.785 -26.365 1.00 93.62 116 ALA A N 1
ATOM 846 C CA . ALA A 1 116 ? 18.683 4.646 -27.275 1.00 93.62 116 ALA A CA 1
ATOM 847 C C . ALA A 1 116 ? 19.252 3.396 -26.577 1.00 93.62 116 ALA A C 1
ATOM 849 O O . ALA A 1 116 ? 20.330 3.449 -25.989 1.00 93.62 116 ALA A O 1
ATOM 850 N N . TYR A 1 117 ? 18.554 2.258 -26.688 1.00 94.75 117 TYR A N 1
ATOM 851 C CA . TYR A 1 117 ? 18.973 0.984 -26.083 1.00 94.75 117 TYR A CA 1
ATOM 852 C C . TYR A 1 117 ? 20.318 0.476 -26.627 1.00 94.75 117 TYR A C 1
ATOM 854 O O . TYR A 1 117 ? 21.152 -0.019 -25.871 1.00 94.75 117 TYR A O 1
ATOM 862 N N . ARG A 1 118 ? 20.531 0.600 -27.944 1.00 96.88 118 ARG A N 1
ATOM 863 C CA . ARG A 1 118 ? 21.753 0.168 -28.629 1.00 96.88 118 ARG A CA 1
ATOM 864 C C . ARG A 1 118 ? 22.025 1.046 -29.859 1.00 96.88 118 ARG A C 1
ATOM 866 O O . ARG A 1 118 ? 21.420 0.809 -30.902 1.00 96.88 118 ARG A O 1
ATOM 873 N N . PRO A 1 119 ? 22.901 2.056 -29.758 1.00 94.38 119 PRO A N 1
ATOM 874 C CA . PRO A 1 119 ? 23.380 2.778 -30.930 1.00 94.38 119 PRO A CA 1
ATOM 875 C C . PRO A 1 119 ? 24.332 1.882 -31.735 1.00 94.38 119 PRO A C 1
ATOM 877 O O . PRO A 1 119 ? 25.261 1.301 -31.176 1.00 94.38 119 PRO A O 1
ATOM 880 N N . ASP A 1 120 ? 24.097 1.771 -33.040 1.00 92.00 120 ASP A N 1
ATOM 881 C CA . ASP A 1 120 ? 24.931 0.987 -33.953 1.00 92.00 120 ASP A CA 1
ATOM 882 C C . ASP A 1 120 ? 25.751 1.914 -34.857 1.00 92.00 120 ASP A C 1
ATOM 884 O O . ASP A 1 120 ? 25.214 2.848 -35.451 1.00 92.00 120 ASP A O 1
ATOM 888 N N . GLU A 1 121 ? 27.033 1.601 -35.037 1.00 93.12 121 GLU A N 1
ATOM 889 C CA . GLU A 1 121 ? 27.851 2.182 -36.102 1.00 93.12 121 GLU A CA 1
ATOM 890 C C . GLU A 1 121 ? 27.720 1.316 -37.360 1.00 93.12 121 GLU A C 1
ATOM 892 O O . GLU A 1 121 ? 27.987 0.111 -37.340 1.00 93.12 121 GLU A O 1
ATOM 897 N N . LYS A 1 122 ? 27.273 1.918 -38.464 1.00 90.38 122 LYS A N 1
ATOM 898 C CA . LYS A 1 122 ? 27.155 1.242 -39.759 1.00 90.38 122 LYS A CA 1
ATOM 899 C C . LYS A 1 122 ? 28.364 1.589 -40.623 1.00 90.38 122 LYS A C 1
ATOM 901 O O . LYS A 1 122 ? 28.754 2.748 -40.730 1.00 90.38 122 LYS A O 1
ATOM 906 N N . TYR A 1 123 ? 28.946 0.574 -41.255 1.00 90.12 123 TYR A N 1
ATOM 907 C CA . TYR A 1 123 ? 30.080 0.730 -42.163 1.00 90.12 123 TYR A CA 1
ATOM 908 C C . TYR A 1 123 ? 29.644 0.483 -43.607 1.00 90.12 123 TYR A C 1
ATOM 910 O O . TYR A 1 123 ? 29.117 -0.583 -43.925 1.00 90.12 123 TYR A O 1
ATOM 918 N N . VAL A 1 124 ? 29.916 1.448 -44.489 1.00 90.50 124 VAL A N 1
ATOM 919 C CA . VAL A 1 124 ? 29.617 1.362 -45.923 1.00 90.50 124 VAL A CA 1
ATOM 920 C C . VAL A 1 124 ? 30.893 1.621 -46.716 1.00 90.50 124 VAL A C 1
ATOM 922 O O . VAL A 1 124 ? 31.524 2.671 -46.591 1.00 90.50 124 VAL A O 1
ATOM 925 N N . LYS A 1 125 ? 31.289 0.657 -47.552 1.00 90.94 125 LYS A N 1
ATOM 926 C CA . LYS A 1 125 ? 32.464 0.785 -48.420 1.00 90.94 125 LYS A CA 1
ATOM 927 C C . LYS A 1 125 ? 32.075 1.469 -49.730 1.00 90.94 125 LYS A C 1
ATOM 929 O O . LYS A 1 125 ? 31.310 0.913 -50.512 1.00 90.94 125 LYS A O 1
ATOM 934 N N . THR A 1 126 ? 32.648 2.640 -49.995 1.00 89.38 126 THR A N 1
ATOM 935 C CA . THR A 1 126 ? 32.405 3.430 -51.213 1.00 89.38 126 THR A CA 1
ATOM 936 C C . THR A 1 126 ? 33.697 3.615 -52.016 1.00 89.38 126 THR A C 1
ATOM 938 O O . THR A 1 126 ? 34.796 3.409 -51.502 1.00 89.38 126 THR A O 1
ATOM 941 N N . HIS A 1 127 ? 33.583 3.974 -53.299 1.00 86.88 127 HIS A N 1
ATOM 942 C CA . HIS A 1 127 ? 34.754 4.254 -54.145 1.00 86.88 127 HIS A CA 1
ATOM 943 C C . HIS A 1 127 ? 35.294 5.683 -53.940 1.00 86.88 127 HIS A C 1
ATOM 945 O O . HIS A 1 127 ? 36.501 5.888 -53.860 1.00 86.88 127 HIS A O 1
ATOM 951 N N . LYS A 1 128 ? 34.403 6.680 -53.843 1.00 87.81 128 LYS A N 1
ATOM 952 C CA . LYS A 1 128 ? 34.708 8.067 -53.458 1.00 87.81 128 LYS A CA 1
ATOM 953 C C . LYS A 1 128 ? 33.702 8.482 -52.383 1.00 87.81 128 LYS A C 1
ATOM 955 O O . LYS A 1 128 ? 32.508 8.265 -52.577 1.00 87.81 128 LYS A O 1
ATOM 960 N N . CYS A 1 129 ? 34.177 9.058 -51.280 1.00 87.44 129 CYS A N 1
ATOM 961 C CA . CYS A 1 129 ? 33.344 9.455 -50.144 1.00 87.44 129 CYS A CA 1
ATOM 962 C C . CYS A 1 129 ? 33.578 10.925 -49.791 1.00 87.44 129 CYS A C 1
ATOM 964 O O . CYS A 1 129 ? 34.725 11.365 -49.725 1.00 87.44 129 CYS A O 1
ATOM 966 N N . GLU A 1 130 ? 32.498 11.661 -49.543 1.00 87.31 130 GLU A N 1
ATOM 967 C CA . GLU A 1 130 ? 32.511 13.034 -49.033 1.00 87.31 130 GLU A CA 1
ATOM 968 C C . GLU A 1 130 ? 31.495 13.123 -47.871 1.00 87.31 130 GLU A C 1
ATOM 970 O O . GLU A 1 130 ? 30.476 12.432 -47.928 1.00 87.31 130 GLU A O 1
ATOM 975 N N . PRO A 1 131 ? 31.719 13.943 -46.821 1.00 86.12 131 PRO A N 1
ATOM 976 C CA . PRO A 1 131 ? 30.877 13.953 -45.611 1.00 86.12 131 PRO A CA 1
ATOM 977 C C . PRO A 1 131 ? 29.389 14.271 -45.823 1.00 86.12 131 PRO A C 1
ATOM 979 O O . PRO A 1 131 ? 28.568 13.930 -44.980 1.00 86.12 131 PRO A O 1
ATOM 982 N N . TYR A 1 132 ? 29.047 14.934 -46.929 1.00 84.00 132 TYR A N 1
ATOM 983 C CA . TYR A 1 132 ? 27.675 15.310 -47.292 1.00 84.00 132 TYR A CA 1
ATOM 984 C C . TYR A 1 132 ? 27.204 14.600 -48.568 1.00 84.00 132 TYR A C 1
ATOM 986 O O . TYR A 1 132 ? 26.350 15.105 -49.296 1.00 84.00 132 TYR A O 1
ATOM 994 N N . ALA A 1 133 ? 27.806 13.453 -48.892 1.00 88.50 133 ALA A N 1
ATOM 995 C CA . ALA A 1 133 ? 27.373 12.654 -50.025 1.00 88.50 133 ALA A CA 1
ATOM 996 C C . ALA A 1 133 ? 25.956 12.109 -49.775 1.00 88.50 133 ALA A C 1
ATOM 998 O O . ALA A 1 133 ? 25.639 11.659 -48.679 1.00 88.50 133 ALA A O 1
ATOM 999 N N . GLY A 1 134 ? 25.095 12.166 -50.792 1.0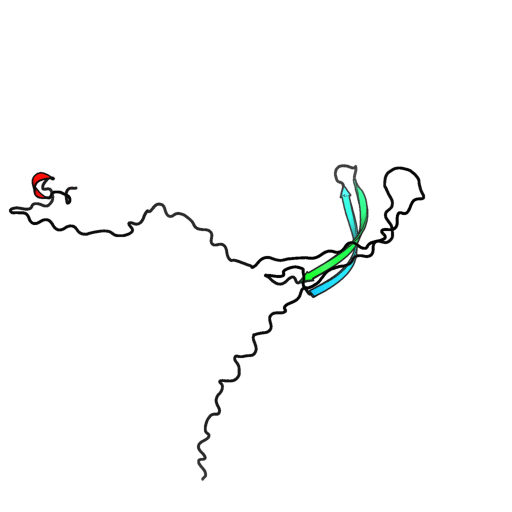0 88.12 134 GLY A N 1
ATOM 1000 C CA . GLY A 1 134 ? 23.703 11.724 -50.663 1.00 88.12 134 GLY A CA 1
ATOM 1001 C C . GLY A 1 134 ? 23.537 10.200 -50.628 1.00 88.12 134 GLY A C 1
ATOM 1002 O O . GLY A 1 134 ? 24.482 9.452 -50.906 1.00 88.12 134 GLY A O 1
ATOM 1003 N N . ALA A 1 135 ? 22.299 9.751 -50.398 1.00 90.56 135 ALA A N 1
ATOM 1004 C CA . ALA A 1 135 ? 21.875 8.346 -50.301 1.00 90.56 135 ALA A CA 1
ATOM 1005 C C . ALA A 1 135 ? 22.479 7.416 -51.366 1.00 90.56 135 ALA A C 1
ATOM 1007 O O . ALA A 1 135 ? 22.832 6.272 -51.097 1.00 90.56 135 ALA A O 1
ATOM 1008 N N . LYS A 1 136 ? 22.646 7.919 -52.597 1.00 89.62 136 LYS A N 1
ATOM 1009 C CA . LYS A 1 136 ? 23.202 7.159 -53.728 1.00 89.62 136 LYS A CA 1
ATOM 1010 C C . LYS A 1 136 ? 24.630 6.654 -53.478 1.00 89.62 136 LYS A C 1
ATOM 1012 O O . LYS A 1 136 ? 25.039 5.676 -54.095 1.00 89.62 136 LYS A O 1
ATOM 1017 N N . VAL A 1 137 ? 25.395 7.342 -52.630 1.00 89.25 137 VAL A N 1
ATOM 1018 C CA . VAL A 1 137 ? 26.788 7.010 -52.308 1.00 89.25 137 VAL A CA 1
ATOM 1019 C C . VAL A 1 137 ? 26.895 6.350 -50.934 1.00 89.25 137 VAL A C 1
ATOM 1021 O O . VAL A 1 137 ? 27.595 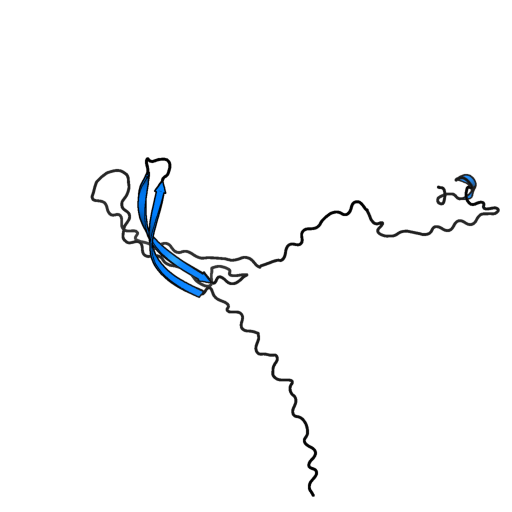5.349 -50.822 1.00 89.25 137 VAL A O 1
ATOM 1024 N N . VAL A 1 138 ? 26.217 6.881 -49.907 1.00 89.69 138 VAL A N 1
ATOM 1025 C CA . VAL A 1 138 ? 26.371 6.440 -48.500 1.00 89.69 138 VAL A CA 1
ATOM 1026 C C . VAL A 1 138 ? 25.269 5.501 -47.995 1.00 89.69 138 VAL A C 1
ATOM 1028 O O . VAL A 1 138 ? 25.407 4.945 -46.907 1.00 89.69 138 VAL A O 1
ATOM 1031 N N . GLY A 1 139 ? 24.208 5.278 -48.775 1.00 88.25 139 GLY A N 1
ATOM 1032 C CA . GLY A 1 139 ? 23.096 4.401 -48.406 1.00 88.25 139 GLY A CA 1
ATOM 1033 C C . GLY A 1 139 ? 22.446 4.813 -47.086 1.00 88.25 139 GLY A C 1
ATOM 1034 O O . GLY A 1 139 ? 22.071 5.966 -46.910 1.00 88.25 139 GLY A O 1
ATOM 1035 N N . GLU A 1 140 ? 22.363 3.864 -46.154 1.00 87.75 140 GLU A N 1
ATOM 1036 C CA . GLU A 1 140 ? 21.752 4.022 -44.824 1.00 87.75 140 GLU A CA 1
ATOM 1037 C C . GLU A 1 140 ? 22.506 4.990 -43.893 1.00 87.75 140 GLU A C 1
ATOM 1039 O O . GLU A 1 140 ? 21.976 5.370 -42.854 1.00 87.75 140 GLU A O 1
ATOM 1044 N N . CYS A 1 141 ? 23.732 5.395 -44.248 1.00 87.88 141 CYS A N 1
ATOM 1045 C CA . CYS A 1 141 ? 24.505 6.398 -43.507 1.00 87.88 141 CYS A CA 1
ATOM 1046 C C . CYS A 1 141 ? 24.204 7.839 -43.958 1.00 87.88 141 CYS A C 1
ATOM 1048 O O . CYS A 1 141 ? 24.999 8.742 -43.686 1.00 87.88 141 CYS A O 1
ATOM 1050 N N . GLU A 1 142 ? 23.114 8.057 -44.699 1.00 87.31 142 GLU A N 1
ATOM 1051 C CA . GLU A 1 142 ? 22.645 9.399 -45.040 1.00 87.31 142 GLU A CA 1
ATOM 1052 C C . GLU A 1 142 ? 22.241 10.206 -43.796 1.00 87.31 142 GLU A C 1
ATOM 1054 O O . GLU A 1 142 ? 22.050 9.661 -42.706 1.00 87.31 142 GLU A O 1
ATOM 1059 N N . ARG A 1 143 ? 22.161 11.528 -43.959 1.00 83.06 143 ARG A N 1
ATOM 1060 C CA . ARG A 1 143 ? 21.843 12.478 -42.892 1.00 83.06 143 ARG A CA 1
ATOM 1061 C C . ARG A 1 143 ? 20.484 13.122 -43.110 1.00 83.06 143 ARG A C 1
ATOM 1063 O O . ARG A 1 143 ? 20.205 13.471 -44.277 1.00 83.06 143 ARG A O 1
#

Radius of gyration: 37.28 Å; Cα c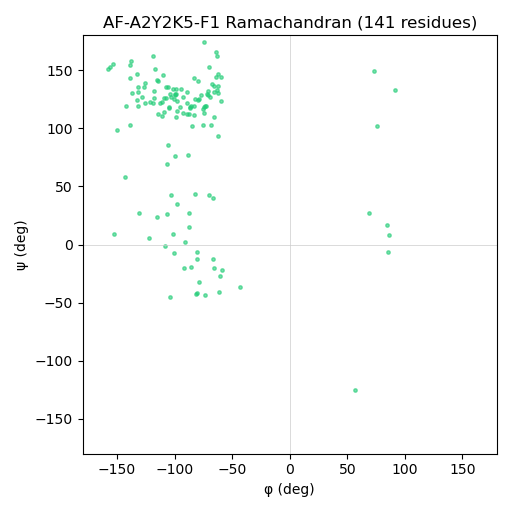ontacts (8 Å, |Δi|>4): 147; chains: 1; bounding box: 102×42×85 Å

pLDDT: mean 79.72, std 16.93, range [39.78, 96.88]

InterPro domains:
  IPR018928 Generative cell specific-1/HAP2 domain [PF10699] (46-141)
  IPR040326 HAP2/GCS1 [PTHR31764] (11-138)

Organism: Oryza sativa subsp. indica (NCBI:txid39946)

Secondary structure (DSSP, 8-state):
-----PPPPPTTSSS--------S-EEEEEEEEEEEEE-TTTTT-EEEEEEEEEEEE--TT--SSS--EE-----B--SSS-TT--B--SS--EE----PPP-PPP-----S----S---------SS--TT--HHHHGGG--

Nearest PDB structures (foldseek):
  3ua0-assembly1_A-2  TM=3.207E-01  e=3.928E+00  Bombyx mori

Solvent-accessible surface area (backbone atoms only — not comparable to full-atom values): 10266 Å² total; per-residue (Å²): 141,84,88,78,82,79,78,82,77,80,91,74,86,81,78,79,84,83,85,69,77,73,88,57,74,43,81,76,44,78,48,80,45,77,49,70,47,74,40,81,87,66,81,68,51,72,51,70,47,82,41,79,48,74,42,70,48,73,46,73,54,38,78,26,83,88,54,73,46,73,49,86,64,88,46,46,81,74,95,74,87,74,101,77,65,69,50,65,63,85,72,61,58,73,51,62,66,62,32,68,73,82,82,88,86,78,90,83,76,88,66,103,62,90,74,80,94,76,87,80,88,84,87,75,94,60,94,76,85,58,102,81,48,53,50,93,66,43,46,93,73,45,132